Protein AF-A0A1H0GC53-F1 (afdb_monomer)

Organism: NCBI:txid206665

Radius of gyration: 19.01 Å; Cα contacts (8 Å, |Δi|>4): 242; chains: 1; bounding box: 49×32×61 Å

Foldseek 3Di:
DKDWAPDDFFLPWDKDKDDWDWDWDWDADPVRDIDIDTDTDQWMKIKTWFDPVGRWDWPVNVVVLVVQLVPQDWTWIDNPPDTFIKGQPPVDPPQDDWDWDDDDPPDPDGTIITGIRIMTTD

Sequence (122 aa):
MIKLGKLILPPDLIMKEDICPIIANKEIAVDGTEVIFLQQNYNKKIDLIATKESGWIDSFQKKQLEQLAKKVEQYELIFYQKKMMVRFRYEDPPCLDLEPITPIVDAPQLEKYFGIIKLKEV

Mean predicted aligned error: 7.67 Å

Structure (mmCIF, N/CA/C/O backbone):
data_AF-A0A1H0GC53-F1
#
_entry.id   AF-A0A1H0GC53-F1
#
loop_
_atom_site.group_PDB
_atom_site.id
_atom_site.type_symbol
_atom_site.label_atom_id
_atom_site.label_alt_id
_atom_site.label_comp_id
_atom_site.label_asym_id
_atom_site.label_entity_id
_atom_site.label_seq_id
_atom_site.pdbx_PDB_ins_code
_atom_site.Cartn_x
_atom_site.Cartn_y
_atom_site.Cartn_z
_atom_site.occupancy
_atom_site.B_iso_or_equiv
_atom_site.auth_seq_id
_atom_site.auth_comp_id
_atom_site.auth_asym_id
_atom_site.auth_atom_id
_atom_site.pdbx_PDB_model_num
ATOM 1 N N . MET A 1 1 ? 11.426 7.126 6.773 1.00 88.75 1 MET A N 1
ATOM 2 C CA . MET A 1 1 ? 11.502 5.750 6.228 1.00 88.75 1 MET A CA 1
ATOM 3 C C . MET A 1 1 ? 10.095 5.199 6.143 1.00 88.75 1 MET A C 1
ATOM 5 O O . MET A 1 1 ? 9.316 5.465 7.053 1.00 88.75 1 MET A O 1
ATOM 9 N N . ILE A 1 2 ? 9.789 4.463 5.075 1.00 94.44 2 ILE A N 1
ATOM 10 C CA . ILE A 1 2 ? 8.482 3.838 4.869 1.00 94.44 2 ILE A CA 1
ATOM 11 C C . ILE A 1 2 ? 8.667 2.316 4.872 1.00 94.44 2 ILE A C 1
ATOM 13 O O . ILE A 1 2 ? 9.572 1.803 4.213 1.00 94.44 2 ILE A O 1
ATOM 17 N N . LYS A 1 3 ? 7.860 1.591 5.651 1.00 96.06 3 LYS A N 1
ATOM 18 C CA . LYS A 1 3 ? 7.878 0.122 5.726 1.00 96.06 3 LYS A CA 1
ATOM 19 C C . LYS A 1 3 ? 6.469 -0.446 5.697 1.00 96.06 3 LYS A C 1
ATOM 21 O O . LYS A 1 3 ? 5.603 0.084 6.379 1.00 96.06 3 LYS A O 1
ATOM 26 N N . L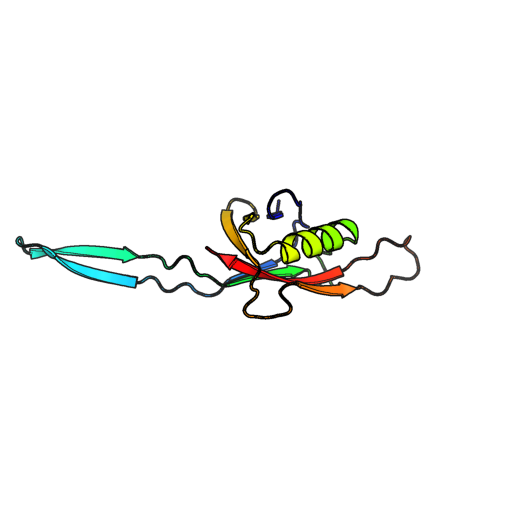EU A 1 4 ? 6.278 -1.549 4.982 1.00 95.38 4 LEU A N 1
ATOM 27 C CA . LEU A 1 4 ? 5.051 -2.342 5.000 1.00 95.38 4 LEU A CA 1
ATOM 28 C C . LEU A 1 4 ? 5.398 -3.772 5.427 1.00 95.38 4 LEU A C 1
ATOM 30 O O . LEU A 1 4 ? 6.023 -4.533 4.683 1.00 95.38 4 LEU A O 1
ATOM 34 N N . GLY A 1 5 ? 5.068 -4.121 6.669 1.00 93.00 5 GLY A N 1
ATOM 35 C CA . GLY A 1 5 ? 5.576 -5.322 7.320 1.00 93.00 5 GLY A CA 1
ATOM 36 C C . GLY A 1 5 ? 7.107 -5.306 7.379 1.00 93.00 5 GLY A C 1
ATOM 37 O O . GLY A 1 5 ? 7.719 -4.422 7.975 1.00 93.00 5 GLY A O 1
ATOM 38 N N . LYS A 1 6 ? 7.746 -6.291 6.737 1.00 93.12 6 LYS A N 1
ATOM 39 C CA . LYS A 1 6 ? 9.217 -6.376 6.647 1.00 93.12 6 LYS A CA 1
ATOM 40 C C . LYS A 1 6 ? 9.797 -5.673 5.415 1.00 93.12 6 LYS A C 1
ATOM 42 O O . LYS A 1 6 ? 11.014 -5.526 5.333 1.00 93.12 6 LYS A O 1
ATOM 47 N N . LEU A 1 7 ? 8.957 -5.251 4.469 1.00 95.12 7 LEU A N 1
ATOM 48 C CA . LEU A 1 7 ? 9.399 -4.614 3.234 1.00 95.12 7 LEU A CA 1
ATOM 49 C C . LEU A 1 7 ? 9.722 -3.139 3.478 1.00 95.12 7 LEU A C 1
ATOM 51 O O . LEU A 1 7 ? 8.896 -2.401 4.012 1.00 95.12 7 LEU A O 1
ATOM 55 N N . ILE A 1 8 ? 10.910 -2.707 3.055 1.00 95.38 8 ILE A N 1
ATOM 56 C CA . ILE A 1 8 ? 11.285 -1.291 3.021 1.00 95.38 8 ILE A CA 1
ATOM 57 C C . ILE A 1 8 ? 10.846 -0.720 1.676 1.00 95.38 8 ILE A C 1
ATOM 59 O O . ILE A 1 8 ? 11.252 -1.220 0.627 1.00 95.38 8 ILE A O 1
ATOM 63 N N . LEU A 1 9 ? 10.021 0.320 1.734 1.00 94.25 9 LEU A N 1
ATOM 64 C CA . LEU A 1 9 ? 9.520 1.040 0.572 1.00 94.25 9 LEU A CA 1
ATOM 65 C C . LEU A 1 9 ? 10.337 2.319 0.326 1.00 94.25 9 LEU A C 1
ATOM 67 O O . LEU A 1 9 ? 11.001 2.811 1.250 1.00 94.25 9 LEU A O 1
ATOM 71 N N . PRO A 1 10 ? 10.284 2.876 -0.898 1.00 93.19 10 PRO A N 1
ATOM 72 C CA . PRO A 1 10 ? 10.915 4.154 -1.211 1.00 93.19 10 PRO A CA 1
ATOM 73 C C . PRO A 1 10 ? 10.452 5.253 -0.242 1.00 93.19 10 PRO A C 1
ATOM 75 O O . PRO A 1 10 ? 9.271 5.295 0.102 1.00 93.19 10 PRO A O 1
ATOM 78 N N . PRO A 1 11 ? 11.346 6.141 0.228 1.00 92.38 11 PRO A N 1
ATOM 79 C CA . PRO A 1 11 ? 10.983 7.194 1.178 1.00 92.38 11 PRO A CA 1
ATOM 80 C C . PRO A 1 11 ? 10.087 8.276 0.560 1.00 92.38 11 PRO A C 1
ATOM 82 O O . PRO A 1 11 ? 9.329 8.910 1.288 1.00 92.38 11 PRO A O 1
ATOM 85 N N . ASP A 1 12 ? 10.135 8.448 -0.760 1.00 92.62 12 ASP A N 1
ATOM 86 C CA . ASP A 1 12 ? 9.428 9.510 -1.486 1.00 92.62 12 ASP A CA 1
ATOM 87 C C . ASP A 1 12 ? 8.004 9.114 -1.914 1.00 92.62 12 ASP A C 1
ATOM 89 O O . ASP A 1 12 ? 7.388 9.804 -2.724 1.00 92.62 12 ASP A O 1
ATOM 93 N N . LEU A 1 13 ? 7.466 8.002 -1.394 1.00 93.19 13 LEU A N 1
ATOM 94 C CA . LEU A 1 13 ? 6.062 7.660 -1.622 1.00 93.19 13 LEU A CA 1
ATOM 95 C C . LEU A 1 13 ? 5.155 8.701 -0.968 1.00 93.19 13 LEU A C 1
ATOM 97 O O . LEU A 1 13 ? 5.337 9.080 0.191 1.00 93.19 13 LEU A O 1
ATOM 101 N N . ILE A 1 14 ? 4.123 9.102 -1.698 1.00 94.25 14 ILE A N 1
ATOM 102 C CA . ILE A 1 14 ? 3.108 10.029 -1.208 1.00 94.25 14 ILE A CA 1
ATOM 103 C C . ILE A 1 14 ? 1.976 9.211 -0.597 1.00 94.25 14 ILE A C 1
ATOM 105 O O . ILE A 1 14 ? 1.443 8.312 -1.240 1.00 94.25 14 ILE A O 1
ATOM 109 N N . MET A 1 15 ? 1.585 9.530 0.634 1.00 93.62 15 MET A N 1
ATOM 110 C CA . MET A 1 15 ? 0.422 8.919 1.270 1.00 93.62 15 MET A CA 1
ATOM 111 C C . MET A 1 15 ? -0.790 9.829 1.105 1.00 93.62 15 MET A C 1
ATOM 113 O O . MET A 1 15 ? -0.810 10.946 1.623 1.00 9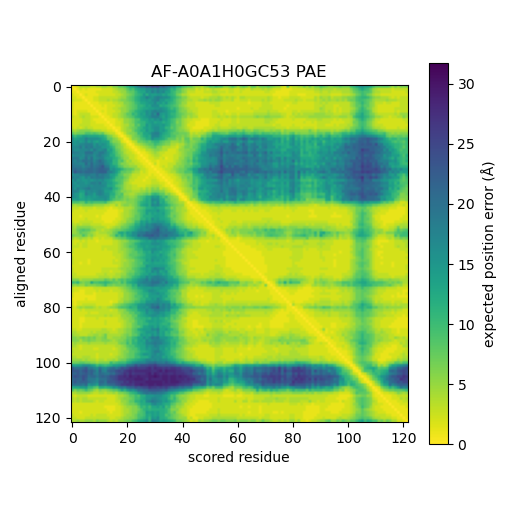3.62 15 MET A O 1
ATOM 117 N N . LYS A 1 16 ? -1.806 9.336 0.400 1.00 92.69 16 LYS A N 1
ATOM 118 C CA . LYS A 1 16 ? -3.126 9.957 0.325 1.00 92.69 16 LYS A CA 1
ATOM 119 C C . LYS A 1 16 ? -4.082 9.147 1.185 1.00 92.69 16 LYS A C 1
ATOM 121 O O . LYS A 1 16 ? -4.176 7.936 1.036 1.00 92.69 16 LYS A O 1
ATOM 126 N N . GLU A 1 17 ? -4.791 9.808 2.084 1.00 88.81 17 GLU A N 1
ATOM 127 C CA . GLU A 1 17 ? -5.716 9.140 2.991 1.00 88.81 17 GLU A CA 1
ATOM 128 C C . GLU A 1 17 ? -7.076 9.842 2.943 1.00 88.81 17 GLU A C 1
ATOM 130 O O . GLU A 1 17 ? -7.131 11.071 2.856 1.00 88.81 17 GLU A O 1
ATOM 135 N N . ASP A 1 18 ? -8.165 9.081 3.025 1.00 83.38 18 ASP A N 1
ATOM 136 C CA . ASP A 1 18 ? -9.512 9.660 3.091 1.00 83.38 18 ASP A CA 1
ATOM 137 C C . ASP A 1 18 ? -9.752 10.381 4.424 1.00 83.38 18 ASP A C 1
ATOM 139 O O . ASP A 1 18 ? -9.184 10.030 5.457 1.00 83.38 18 ASP A O 1
ATOM 143 N N . ILE A 1 19 ? -10.631 11.385 4.435 1.00 72.38 19 ILE A N 1
ATOM 144 C CA . ILE A 1 19 ? -11.038 12.035 5.686 1.00 72.38 19 ILE A CA 1
ATOM 145 C C . ILE A 1 19 ? -11.801 11.012 6.523 1.00 72.38 19 ILE A C 1
ATOM 147 O O . ILE A 1 19 ? -12.819 10.476 6.086 1.00 72.38 19 ILE A O 1
ATOM 151 N N . CYS A 1 20 ? -11.317 10.761 7.738 1.00 66.25 20 CYS A N 1
ATOM 152 C CA . CYS A 1 20 ? -12.013 9.883 8.657 1.00 66.25 20 CYS A CA 1
ATOM 153 C C . CYS A 1 20 ? -12.987 10.700 9.517 1.00 66.25 20 CYS A C 1
ATOM 155 O O . CYS A 1 20 ? -12.535 11.605 10.226 1.00 66.25 20 CYS A O 1
ATOM 157 N N . PRO A 1 21 ? -14.304 10.437 9.463 1.00 64.12 21 PRO A N 1
ATOM 158 C CA . PRO A 1 21 ? -15.252 11.151 10.301 1.00 64.12 21 PRO A CA 1
ATOM 159 C C . PRO A 1 21 ? -15.022 10.788 11.772 1.00 64.12 21 PRO A C 1
ATOM 161 O O . PRO A 1 21 ? -14.927 9.613 12.130 1.00 64.12 21 PRO A O 1
ATOM 164 N N . ILE A 1 22 ? -14.946 11.809 12.625 1.00 73.81 22 ILE A N 1
ATOM 165 C CA . ILE A 1 22 ? -14.990 11.641 14.079 1.00 73.81 22 ILE A CA 1
ATOM 166 C C . ILE A 1 22 ? -16.462 11.598 14.467 1.00 73.81 22 ILE A C 1
ATOM 168 O O . ILE A 1 22 ? -17.200 12.546 14.194 1.00 73.81 22 ILE A O 1
ATOM 172 N N . ILE A 1 23 ? -16.888 10.507 15.097 1.00 75.00 23 ILE A N 1
ATOM 173 C CA . ILE A 1 23 ? -18.227 10.425 15.676 1.00 75.00 23 ILE A CA 1
ATOM 174 C C . ILE A 1 23 ? -18.119 10.954 17.103 1.00 75.00 23 ILE A C 1
ATOM 176 O O . ILE A 1 23 ? -17.345 10.431 17.904 1.00 75.00 23 ILE A O 1
ATOM 180 N N . ALA A 1 24 ? -18.863 12.017 17.398 1.00 81.12 24 ALA A N 1
ATOM 181 C CA . ALA A 1 24 ? -18.950 12.595 18.729 1.00 81.12 24 ALA A CA 1
ATOM 182 C C . ALA A 1 24 ? -20.360 12.369 19.278 1.00 81.12 24 ALA A C 1
ATOM 184 O O . ALA A 1 24 ? -21.322 12.925 18.748 1.00 81.12 24 ALA A O 1
ATOM 185 N N . ASN A 1 25 ? -20.470 11.572 20.338 1.00 84.31 25 ASN A N 1
ATOM 186 C CA . ASN A 1 25 ? -21.713 11.396 21.079 1.00 84.31 25 ASN A CA 1
ATOM 187 C C . ASN A 1 25 ? -21.655 12.251 22.340 1.00 84.31 25 ASN A C 1
ATOM 189 O O . ASN A 1 25 ? -20.674 12.213 23.081 1.00 84.31 25 ASN A O 1
ATOM 193 N N . LYS A 1 26 ? -22.703 13.040 22.557 1.00 88.88 26 LYS A N 1
ATOM 194 C CA . LYS A 1 26 ? -22.847 13.911 23.720 1.00 88.88 26 LYS A CA 1
ATOM 195 C C . LYS A 1 26 ? -23.920 13.329 24.618 1.00 88.88 26 LYS A C 1
ATOM 197 O O . LYS A 1 26 ? -25.052 13.149 24.175 1.00 88.88 26 LYS A O 1
ATOM 202 N N . GLU A 1 27 ? -23.563 13.060 25.860 1.00 90.06 27 GLU A N 1
ATOM 203 C CA . GLU A 1 27 ? -24.498 12.634 26.894 1.00 90.06 27 GLU A CA 1
ATOM 204 C C . GLU A 1 27 ? -24.458 13.618 28.059 1.00 90.06 27 GLU A C 1
ATOM 206 O O . GLU A 1 27 ? -23.452 14.287 28.294 1.00 90.06 27 GLU A O 1
ATOM 211 N N . ILE A 1 28 ? -25.573 13.730 28.775 1.00 89.81 28 ILE A N 1
ATOM 212 C CA . ILE A 1 28 ? -25.687 14.588 29.953 1.00 89.81 28 ILE A CA 1
ATOM 213 C C . ILE A 1 28 ? -25.720 13.672 31.172 1.00 89.81 28 ILE A C 1
ATOM 215 O O . ILE A 1 28 ? -26.593 12.810 31.285 1.00 89.81 28 ILE A O 1
ATOM 219 N N . ALA A 1 29 ? -24.754 13.847 32.069 1.00 89.44 29 ALA A N 1
ATOM 220 C CA . ALA A 1 29 ? -24.708 13.140 33.337 1.00 89.44 29 ALA A CA 1
ATOM 221 C C . ALA A 1 29 ? -25.848 13.596 34.266 1.00 89.44 29 ALA A C 1
ATOM 223 O O . ALA A 1 29 ? -26.464 14.643 34.075 1.00 89.44 29 ALA A O 1
ATOM 224 N N . VAL A 1 30 ? -26.127 12.814 35.312 1.00 90.62 30 VAL A N 1
ATOM 225 C CA . VAL A 1 30 ? -27.219 13.090 36.271 1.00 90.62 30 VAL A CA 1
ATOM 226 C C . VAL A 1 30 ? -27.041 14.439 36.991 1.00 90.62 30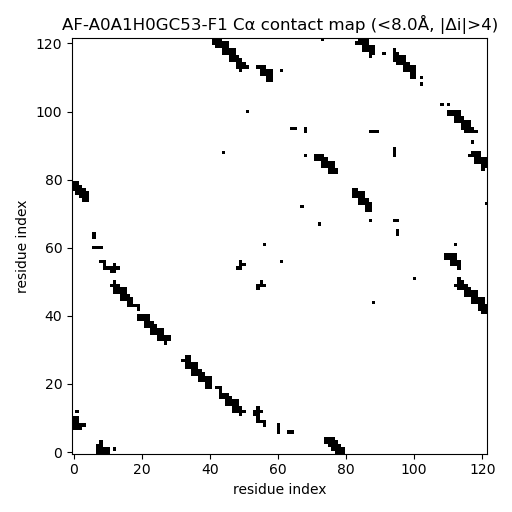 VAL A C 1
ATOM 228 O O . VAL A 1 30 ? -28.021 15.041 37.421 1.00 90.62 30 VAL A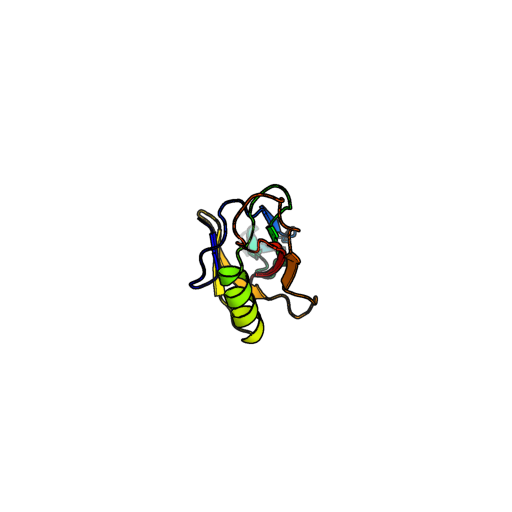 O 1
ATOM 231 N N . ASP A 1 31 ? -25.807 14.936 37.089 1.00 92.31 31 ASP A N 1
ATOM 232 C CA . ASP A 1 31 ? -25.455 16.233 37.679 1.00 92.31 31 ASP A CA 1
ATOM 233 C C . ASP A 1 31 ? -25.498 17.411 36.680 1.00 92.31 31 ASP A C 1
ATOM 235 O O . ASP A 1 31 ? -25.210 18.546 37.055 1.00 92.31 31 ASP A O 1
ATOM 239 N N . GLY A 1 32 ? -25.871 17.160 35.420 1.00 89.06 32 GLY A N 1
ATOM 240 C CA . GLY A 1 32 ? -25.915 18.157 34.350 1.00 89.06 32 GLY A CA 1
ATOM 241 C C . GLY A 1 32 ? -24.594 18.353 33.600 1.00 89.06 32 GLY A C 1
ATOM 242 O O . GLY A 1 32 ? -24.550 19.164 32.674 1.00 89.06 32 GLY A O 1
ATOM 243 N N . THR A 1 33 ? -23.531 17.622 33.948 1.00 93.44 33 THR A N 1
ATOM 244 C CA . THR A 1 33 ? -22.248 17.688 33.236 1.00 93.44 33 THR A CA 1
ATOM 245 C C . THR A 1 33 ? -22.368 17.072 31.843 1.00 93.44 33 THR A C 1
ATOM 247 O O . THR A 1 33 ? -22.870 15.959 31.682 1.00 93.44 33 THR A O 1
ATOM 250 N N . GLU A 1 34 ? -21.874 17.774 30.821 1.00 92.19 34 GLU A N 1
ATOM 251 C CA . GLU A 1 34 ? -21.795 17.243 29.459 1.00 92.19 34 GLU A CA 1
ATOM 252 C C . GLU A 1 34 ? -20.581 16.312 29.321 1.00 92.19 34 GLU A C 1
ATOM 254 O O . GLU A 1 34 ? -19.438 16.714 29.548 1.00 92.19 34 GLU A O 1
ATOM 259 N N . VAL A 1 35 ? -20.827 15.067 28.918 1.00 89.06 35 VAL A N 1
ATOM 260 C CA . VAL A 1 35 ? -19.798 14.070 28.616 1.00 89.06 35 VAL A CA 1
ATOM 261 C C . VAL A 1 35 ? -19.752 13.864 27.107 1.00 89.06 35 VAL A C 1
ATOM 263 O O . VAL A 1 35 ? -20.756 13.527 26.479 1.00 89.06 35 VAL A O 1
ATOM 266 N N . ILE A 1 36 ? -18.575 14.072 26.515 1.00 86.69 36 ILE A N 1
ATOM 267 C CA . ILE A 1 36 ? -18.355 13.907 25.076 1.00 86.69 36 ILE A CA 1
ATOM 268 C C . ILE A 1 36 ? -17.548 12.633 24.843 1.00 86.69 36 ILE A C 1
ATOM 270 O O . ILE A 1 36 ? -16.364 12.562 25.175 1.00 86.69 36 ILE A O 1
ATOM 274 N N . PHE A 1 37 ? -18.175 11.642 24.222 1.00 84.25 37 PHE A N 1
ATOM 275 C CA . PHE A 1 37 ? -17.517 10.432 23.752 1.00 84.25 37 PHE A CA 1
ATOM 276 C C . PHE A 1 37 ? -17.071 10.628 22.306 1.00 84.25 37 PHE A C 1
ATOM 278 O O . PHE A 1 37 ? -17.893 10.840 21.415 1.00 84.25 37 PHE A O 1
ATOM 285 N N . LEU A 1 38 ? -15.762 10.551 22.071 1.00 80.50 38 LEU A N 1
ATOM 286 C CA . LEU A 1 38 ? -15.180 10.609 20.734 1.00 80.50 38 LEU A CA 1
ATOM 287 C C . LEU A 1 38 ? -14.818 9.196 20.282 1.00 80.50 38 LEU A C 1
ATOM 289 O O . LEU A 1 38 ? -13.982 8.541 20.901 1.00 80.50 38 LEU A O 1
ATOM 293 N N . GLN A 1 39 ? -15.414 8.744 19.183 1.00 74.25 39 GLN A N 1
ATOM 294 C CA . GLN A 1 39 ? -15.058 7.490 18.534 1.00 74.25 39 GLN A CA 1
ATOM 295 C C . GLN A 1 39 ? -14.397 7.783 17.183 1.00 74.25 39 GLN A C 1
ATOM 297 O O . GLN A 1 39 ? -15.009 8.352 16.274 1.00 74.25 39 GLN A O 1
ATOM 302 N N . GLN A 1 40 ? -13.128 7.392 17.055 1.00 68.44 40 GLN A N 1
ATOM 303 C CA . GLN A 1 40 ? -12.423 7.372 15.775 1.00 68.44 40 GLN A CA 1
ATOM 304 C C . GLN A 1 40 ? -12.764 6.079 15.032 1.00 68.44 40 GLN A C 1
ATOM 306 O O . GLN A 1 40 ? -12.734 4.993 15.608 1.00 68.44 40 GLN A O 1
ATOM 311 N N . ASN A 1 41 ? -13.115 6.195 13.753 1.00 68.38 41 ASN A N 1
ATOM 312 C CA . ASN A 1 41 ? -13.425 5.042 12.917 1.00 68.38 41 ASN A CA 1
ATOM 313 C C . ASN A 1 41 ? -12.129 4.533 12.256 1.00 68.38 41 ASN A C 1
ATOM 315 O O . ASN A 1 41 ? -11.584 5.189 11.376 1.00 68.38 41 ASN A O 1
ATOM 319 N N . TYR A 1 42 ? -11.595 3.385 12.669 1.00 66.75 42 TYR A N 1
ATOM 320 C CA . TYR A 1 42 ? -10.328 2.847 12.139 1.00 66.75 42 TYR A CA 1
ATOM 321 C C . TYR A 1 42 ? -10.533 2.074 10.826 1.00 66.75 42 TYR A C 1
ATOM 323 O O . TYR A 1 42 ? -10.269 0.885 10.736 1.00 66.75 42 TYR A O 1
ATOM 331 N N . ASN A 1 43 ? -11.080 2.732 9.801 1.00 79.19 43 ASN A N 1
ATOM 332 C CA . ASN A 1 43 ? -11.428 2.087 8.524 1.00 79.19 43 ASN A CA 1
ATOM 333 C C . ASN A 1 43 ? -11.016 2.936 7.313 1.00 79.19 43 ASN A C 1
ATOM 335 O O . ASN A 1 43 ? -11.668 2.932 6.260 1.00 79.19 43 ASN A O 1
ATOM 339 N N . LYS A 1 44 ? -9.957 3.725 7.498 1.00 88.50 44 LYS A N 1
ATOM 340 C CA . LYS A 1 44 ? -9.494 4.738 6.557 1.00 88.50 44 LYS A CA 1
ATOM 341 C C . LYS A 1 44 ? -8.882 4.088 5.320 1.00 88.50 44 LYS A C 1
ATOM 343 O O . LYS A 1 44 ? -8.039 3.199 5.428 1.00 88.50 44 LYS A O 1
ATOM 348 N N . LYS A 1 45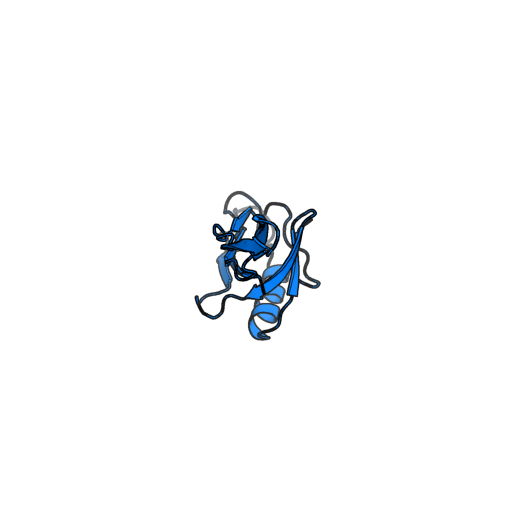 ? -9.284 4.541 4.131 1.00 92.88 45 LYS A N 1
ATOM 349 C CA . LYS A 1 45 ? -8.606 4.175 2.881 1.00 92.88 45 LYS A CA 1
ATOM 350 C C . LYS A 1 45 ? -7.294 4.944 2.783 1.00 92.88 45 LYS A C 1
ATOM 352 O O . LYS A 1 45 ? -7.273 6.154 3.013 1.00 92.88 45 LYS A O 1
ATOM 357 N N . ILE A 1 46 ? -6.224 4.233 2.450 1.00 94.19 46 ILE A N 1
ATOM 358 C CA . ILE A 1 46 ? -4.871 4.773 2.337 1.00 94.19 46 ILE A CA 1
ATOM 359 C C . ILE A 1 46 ? -4.318 4.349 0.982 1.00 94.19 46 ILE A C 1
ATOM 361 O O . ILE A 1 46 ? -4.248 3.161 0.692 1.00 94.19 46 ILE A O 1
ATOM 365 N N . ASP A 1 47 ? -3.889 5.303 0.173 1.00 95.94 47 ASP A N 1
ATOM 366 C CA . ASP A 1 47 ? -3.216 5.055 -1.094 1.00 95.94 47 ASP A CA 1
ATOM 367 C C . ASP A 1 47 ? -1.763 5.534 -0.966 1.00 95.94 47 ASP A C 1
ATOM 369 O O . ASP A 1 47 ? -1.510 6.716 -0.720 1.00 95.94 47 ASP A O 1
ATOM 373 N N . LEU A 1 48 ? -0.800 4.619 -1.112 1.00 95.44 48 LEU A N 1
ATOM 374 C CA . LEU A 1 48 ? 0.616 4.976 -1.240 1.00 95.44 48 LEU A CA 1
ATOM 375 C C . LEU A 1 48 ? 0.958 5.093 -2.721 1.00 95.44 48 LEU A C 1
ATOM 377 O O . LEU A 1 48 ? 0.785 4.138 -3.476 1.00 95.44 48 LEU A O 1
ATOM 381 N N . ILE A 1 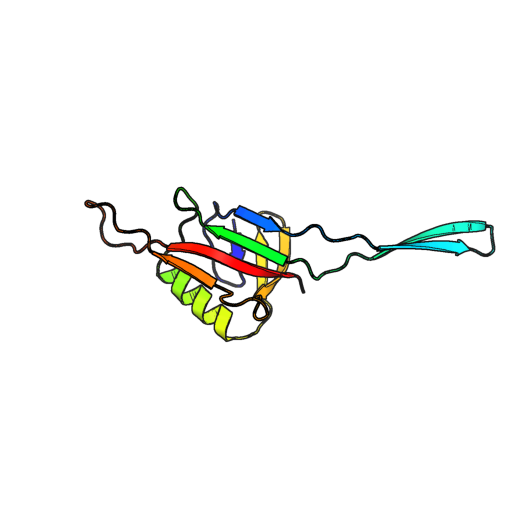49 ? 1.439 6.261 -3.128 1.00 96.38 49 ILE A N 1
ATOM 382 C CA . ILE A 1 49 ? 1.604 6.637 -4.527 1.00 96.38 49 ILE A CA 1
ATOM 383 C C . ILE A 1 49 ? 3.094 6.793 -4.828 1.00 96.38 49 ILE A C 1
ATOM 385 O O . ILE A 1 49 ? 3.768 7.656 -4.262 1.00 96.38 49 ILE A O 1
ATOM 389 N N . ALA A 1 50 ? 3.585 5.959 -5.739 1.00 94.38 50 ALA A N 1
ATOM 390 C CA . ALA A 1 50 ? 4.855 6.122 -6.430 1.00 94.38 50 ALA A CA 1
ATOM 391 C C . ALA A 1 50 ? 4.601 6.947 -7.694 1.00 94.38 50 ALA A C 1
ATOM 393 O O . ALA A 1 50 ? 3.791 6.556 -8.536 1.00 94.38 50 ALA A O 1
ATOM 394 N N . THR A 1 51 ? 5.262 8.091 -7.843 1.00 91.38 51 THR A N 1
ATOM 395 C CA . THR A 1 51 ? 5.057 8.955 -9.013 1.00 91.38 51 THR A CA 1
ATOM 396 C C . THR A 1 51 ? 6.062 8.626 -10.116 1.00 91.38 51 THR A C 1
ATOM 398 O O . THR A 1 51 ? 7.056 7.933 -9.900 1.00 91.38 51 THR A O 1
ATOM 401 N N . LYS A 1 52 ? 5.821 9.131 -11.331 1.00 86.75 52 LYS A N 1
ATOM 402 C CA . LYS A 1 52 ? 6.801 9.015 -12.422 1.00 86.75 52 LYS A CA 1
ATOM 403 C C . LYS A 1 52 ? 8.091 9.784 -12.125 1.00 86.75 52 LYS A C 1
ATOM 405 O O . LYS A 1 52 ? 9.145 9.397 -12.618 1.00 86.75 52 LYS A O 1
ATOM 410 N N . GLU A 1 53 ? 8.016 10.833 -11.312 1.00 84.19 53 GLU A N 1
ATOM 411 C CA . GLU A 1 53 ? 9.133 11.733 -11.008 1.00 84.19 53 GLU A CA 1
ATOM 412 C C . GLU A 1 53 ? 9.955 11.267 -9.796 1.00 84.19 53 GLU A C 1
ATOM 414 O O . GLU A 1 53 ? 11.163 11.486 -9.751 1.00 84.19 53 GLU A O 1
ATOM 419 N N . SER A 1 54 ? 9.321 10.602 -8.824 1.00 83.19 54 SER A N 1
ATOM 420 C CA . SER A 1 54 ? 9.948 10.182 -7.566 1.00 83.19 54 SER A CA 1
ATOM 421 C C . SER A 1 54 ? 9.238 8.991 -6.907 1.00 83.19 54 SER A C 1
ATOM 423 O O . SER A 1 54 ? 8.083 8.677 -7.203 1.00 83.19 54 SER A O 1
ATOM 425 N N . GLY A 1 55 ? 9.928 8.326 -5.973 1.00 82.56 55 GLY A N 1
ATOM 426 C CA . GLY A 1 55 ? 9.342 7.239 -5.178 1.00 82.56 55 GLY A CA 1
ATOM 427 C C . GLY A 1 55 ? 9.202 5.917 -5.931 1.00 82.56 55 GLY A C 1
ATOM 428 O O . GLY A 1 55 ? 8.304 5.136 -5.631 1.00 82.56 55 GLY A O 1
ATOM 429 N N . TRP A 1 56 ? 10.068 5.665 -6.914 1.00 90.88 56 TRP A N 1
ATOM 430 C CA . TRP A 1 56 ? 10.021 4.463 -7.747 1.00 90.88 56 TRP A CA 1
ATOM 431 C C . TRP A 1 56 ? 10.194 3.175 -6.950 1.00 90.88 56 TRP A C 1
ATOM 433 O O . TRP A 1 56 ? 11.105 3.056 -6.133 1.00 90.88 56 TRP A O 1
ATOM 443 N N . ILE A 1 57 ? 9.358 2.194 -7.268 1.00 92.19 57 ILE A N 1
ATOM 444 C CA . ILE A 1 57 ? 9.404 0.842 -6.721 1.00 92.19 57 ILE A CA 1
ATOM 445 C C . ILE A 1 57 ? 10.304 0.002 -7.625 1.00 92.19 57 ILE A C 1
ATOM 447 O O . ILE A 1 57 ? 10.107 -0.026 -8.838 1.00 92.19 57 ILE A O 1
ATOM 451 N N . ASP A 1 58 ? 11.300 -0.674 -7.063 1.00 91.81 58 ASP A N 1
ATOM 452 C CA . ASP A 1 58 ? 12.156 -1.579 -7.834 1.00 91.81 58 ASP A CA 1
ATOM 453 C C . ASP A 1 58 ? 11.502 -2.960 -8.053 1.00 91.81 58 ASP A C 1
ATOM 455 O O . ASP A 1 58 ? 10.475 -3.308 -7.460 1.00 91.81 58 ASP A O 1
ATOM 459 N N . SER A 1 59 ? 12.095 -3.776 -8.924 1.00 90.88 59 SER A N 1
ATOM 460 C CA . SER A 1 59 ? 11.583 -5.115 -9.242 1.00 90.88 59 SER A CA 1
ATOM 461 C C . SER A 1 59 ? 11.531 -6.064 -8.036 1.00 90.88 59 SER A C 1
ATOM 463 O O . SER A 1 59 ? 10.623 -6.898 -7.944 1.00 90.88 59 SER A O 1
ATOM 465 N N . PHE A 1 60 ? 12.457 -5.935 -7.081 1.00 92.12 60 PHE A N 1
ATOM 466 C CA . PHE A 1 60 ? 12.465 -6.736 -5.858 1.00 92.12 60 PHE A CA 1
ATOM 467 C C . PHE A 1 60 ? 11.299 -6.346 -4.943 1.00 92.12 60 PHE A C 1
ATOM 469 O O . PHE A 1 60 ? 10.549 -7.213 -4.488 1.00 92.12 60 PHE A O 1
ATOM 476 N N . GLN A 1 61 ? 11.100 -5.049 -4.726 1.00 93.94 61 GLN A N 1
ATOM 477 C CA . GLN A 1 61 ? 10.004 -4.485 -3.950 1.00 93.94 61 GLN A CA 1
ATOM 478 C C . GLN A 1 61 ? 8.652 -4.824 -4.571 1.00 93.94 61 GLN A C 1
ATOM 480 O O . GLN A 1 61 ? 7.761 -5.272 -3.852 1.00 93.94 61 GLN A O 1
ATOM 485 N N . LYS A 1 62 ? 8.509 -4.701 -5.897 1.00 94.31 62 LYS A N 1
ATOM 486 C CA . LYS A 1 62 ? 7.294 -5.103 -6.618 1.00 94.31 62 LYS A CA 1
ATOM 487 C C . LYS A 1 62 ? 6.954 -6.567 -6.349 1.00 94.31 62 LYS A C 1
ATOM 489 O O . LYS A 1 62 ? 5.839 -6.873 -5.936 1.00 94.31 62 LYS A O 1
ATOM 494 N N . LYS A 1 63 ? 7.922 -7.474 -6.509 1.00 94.25 63 LYS A N 1
ATOM 495 C CA . LYS A 1 63 ? 7.709 -8.909 -6.273 1.00 94.25 63 LYS A CA 1
ATOM 496 C C . LYS A 1 63 ? 7.312 -9.204 -4.823 1.00 94.25 63 LYS A C 1
ATOM 498 O O . LYS A 1 63 ? 6.463 -10.058 -4.580 1.00 94.25 63 LYS A O 1
ATOM 503 N N . GLN A 1 64 ? 7.910 -8.510 -3.854 1.00 95.12 64 GLN A N 1
ATOM 504 C CA . GLN A 1 64 ? 7.537 -8.639 -2.442 1.00 95.12 64 GLN A CA 1
ATOM 505 C C . GLN A 1 64 ? 6.120 -8.108 -2.184 1.00 95.12 64 GLN A C 1
ATOM 507 O O . GLN A 1 64 ? 5.340 -8.775 -1.509 1.00 95.12 64 GLN A O 1
ATOM 512 N N . LEU A 1 65 ? 5.750 -6.961 -2.764 1.00 95.38 65 LEU A N 1
ATOM 513 C CA . LEU A 1 65 ? 4.393 -6.415 -2.679 1.00 95.38 65 LEU A CA 1
ATOM 514 C C . LEU A 1 65 ? 3.361 -7.392 -3.243 1.00 95.38 65 LEU A C 1
ATOM 516 O O . LEU A 1 65 ? 2.374 -7.681 -2.573 1.00 95.38 65 LEU A O 1
ATOM 520 N N . GLU A 1 66 ? 3.615 -7.967 -4.419 1.00 94.62 66 GLU A N 1
ATOM 521 C CA . GLU A 1 66 ? 2.745 -8.979 -5.027 1.00 94.62 66 GLU A CA 1
ATOM 522 C C . GLU A 1 66 ? 2.578 -10.222 -4.141 1.00 94.62 66 GLU A C 1
ATOM 524 O O . GLU A 1 66 ? 1.512 -10.836 -4.123 1.00 94.62 66 GLU A O 1
ATOM 529 N N . GLN A 1 67 ? 3.617 -10.617 -3.397 1.00 94.25 67 GLN A N 1
ATOM 530 C CA . GLN A 1 67 ? 3.527 -11.722 -2.441 1.00 94.25 67 GLN A CA 1
ATOM 531 C C . GLN A 1 67 ? 2.699 -11.354 -1.208 1.00 94.25 67 GLN A C 1
ATOM 533 O O . GLN A 1 67 ? 1.907 -12.178 -0.752 1.00 94.25 67 GLN A O 1
ATOM 538 N N . LEU A 1 68 ? 2.858 -10.139 -0.678 1.00 93.75 68 LEU A N 1
ATOM 539 C CA . LEU A 1 68 ? 2.075 -9.652 0.461 1.00 93.75 68 LEU A CA 1
ATOM 540 C C . LEU A 1 68 ? 0.591 -9.513 0.089 1.00 93.75 68 LEU A C 1
ATOM 542 O O . LEU A 1 68 ? -0.279 -9.997 0.809 1.00 93.75 68 LEU A O 1
ATOM 546 N N . ALA A 1 69 ? 0.297 -8.958 -1.087 1.00 92.50 69 ALA A N 1
ATOM 547 C CA . ALA A 1 69 ? -1.065 -8.809 -1.592 1.00 92.50 69 ALA A CA 1
ATOM 548 C C . ALA A 1 69 ? -1.773 -10.147 -1.874 1.00 92.50 69 ALA A C 1
ATOM 550 O O . ALA A 1 69 ? -2.981 -10.172 -2.059 1.00 92.50 69 ALA A O 1
ATOM 551 N N . LYS A 1 70 ? -1.076 -11.288 -1.905 1.00 91.50 70 LYS A N 1
ATOM 552 C CA . LYS A 1 70 ? -1.724 -12.602 -2.079 1.00 91.50 70 LYS A CA 1
ATOM 553 C C . LYS A 1 70 ? -2.216 -13.225 -0.776 1.00 91.50 70 LYS A C 1
ATOM 555 O O . LYS A 1 70 ? -3.048 -14.123 -0.826 1.00 91.50 70 LYS A O 1
ATOM 560 N N . LYS A 1 71 ? -1.693 -12.802 0.378 1.00 88.56 71 LYS A N 1
ATOM 561 C CA . LYS A 1 71 ? -1.895 -13.519 1.647 1.00 88.56 71 LYS A CA 1
ATOM 562 C C . LYS A 1 71 ? -3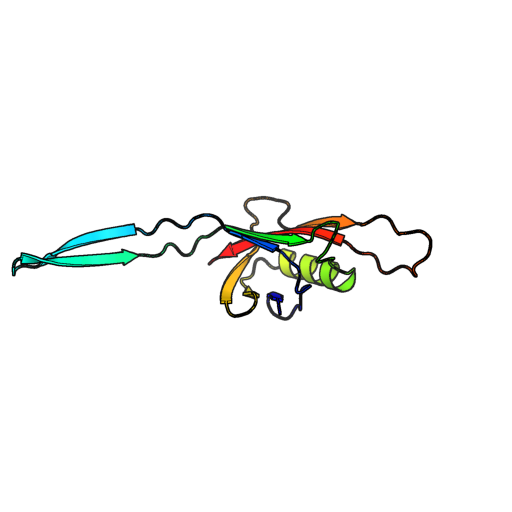.145 -13.109 2.426 1.00 88.56 71 LYS A C 1
ATOM 564 O O . LYS A 1 71 ? -3.505 -13.812 3.357 1.00 88.56 71 LYS A O 1
ATOM 569 N N . VAL A 1 72 ? -3.823 -12.018 2.053 1.00 83.75 72 VAL A N 1
ATOM 570 C CA . VAL A 1 72 ? -5.014 -11.507 2.771 1.00 83.75 72 VAL A CA 1
ATOM 571 C C . VAL A 1 72 ? -4.759 -11.346 4.284 1.00 83.75 72 VAL A C 1
ATOM 573 O O . VAL A 1 72 ? -5.606 -11.642 5.119 1.00 83.75 72 VAL A O 1
ATOM 576 N N . GLU A 1 73 ? -3.569 -10.864 4.648 1.00 91.94 73 GLU A N 1
ATOM 577 C CA . GLU A 1 73 ? -3.177 -10.596 6.039 1.00 91.94 73 GLU A CA 1
ATOM 578 C C . GLU A 1 73 ? -3.185 -9.088 6.342 1.00 91.94 73 GLU A C 1
ATOM 580 O O . GLU A 1 73 ? -3.282 -8.240 5.445 1.00 91.94 73 GLU A O 1
ATOM 585 N N . GLN A 1 74 ? -3.068 -8.765 7.631 1.00 94.38 74 GLN A N 1
ATOM 586 C CA . GLN A 1 74 ? -2.800 -7.416 8.119 1.00 94.38 74 GLN A CA 1
ATOM 587 C C . GLN A 1 74 ? -1.288 -7.211 8.288 1.00 94.38 74 GLN A C 1
ATOM 589 O O . GLN A 1 74 ? -0.560 -8.122 8.683 1.00 94.38 74 GLN A O 1
ATOM 594 N N . TYR A 1 75 ? -0.820 -5.997 8.028 1.00 95.62 75 TYR A N 1
ATOM 595 C CA . TYR A 1 75 ? 0.581 -5.602 8.067 1.00 95.62 75 TYR A CA 1
ATOM 596 C C . TYR A 1 75 ? 0.742 -4.300 8.850 1.00 95.62 75 TYR A C 1
ATOM 598 O O . TYR A 1 75 ? -0.098 -3.410 8.766 1.00 95.62 75 TYR A O 1
ATOM 606 N N . GLU A 1 76 ? 1.850 -4.161 9.578 1.00 96.19 76 GLU A N 1
ATOM 607 C CA . GLU A 1 76 ? 2.240 -2.869 10.151 1.00 96.19 76 GLU A CA 1
ATOM 608 C C . GLU A 1 76 ? 2.775 -1.975 9.022 1.00 96.19 76 GLU A C 1
ATOM 610 O O . GLU A 1 76 ? 3.775 -2.304 8.378 1.00 96.19 76 GLU A O 1
ATOM 615 N N . LEU A 1 77 ? 2.115 -0.847 8.770 1.00 96.12 77 LEU A N 1
ATOM 616 C CA . LEU A 1 77 ? 2.635 0.237 7.949 1.00 96.12 77 LEU A CA 1
ATOM 617 C C . LEU A 1 77 ? 3.307 1.260 8.863 1.00 96.12 77 LEU A C 1
ATOM 619 O O . LEU A 1 77 ? 2.669 1.875 9.717 1.00 96.12 77 LEU A O 1
ATOM 623 N N . ILE A 1 78 ? 4.602 1.464 8.649 1.00 95.88 78 ILE A N 1
ATOM 624 C CA . ILE A 1 78 ? 5.362 2.556 9.249 1.00 95.88 78 ILE A CA 1
ATOM 625 C C . ILE A 1 78 ? 5.552 3.606 8.164 1.00 95.88 78 ILE A C 1
ATOM 627 O O . ILE A 1 78 ? 6.316 3.386 7.226 1.00 95.88 78 ILE A O 1
ATOM 631 N N . PHE A 1 79 ? 4.888 4.750 8.292 1.00 92.88 79 PHE A N 1
ATOM 632 C CA . PHE A 1 79 ? 5.036 5.886 7.388 1.00 92.88 79 PHE A CA 1
ATOM 633 C C . PHE A 1 79 ? 5.686 7.046 8.151 1.00 92.88 79 PHE A C 1
ATOM 635 O O . PHE A 1 79 ? 5.039 7.767 8.914 1.00 92.88 79 PHE A O 1
ATOM 642 N N . TYR A 1 80 ? 7.004 7.192 7.993 1.00 91.31 80 TYR A N 1
ATOM 643 C CA . TYR A 1 80 ? 7.844 8.087 8.797 1.00 91.31 80 TYR A CA 1
ATOM 644 C C . TYR A 1 80 ? 7.746 7.801 10.304 1.00 91.31 80 TYR A C 1
ATOM 646 O O . TYR A 1 80 ? 8.368 6.853 10.774 1.00 91.31 80 TYR A O 1
ATOM 654 N N . GLN A 1 81 ? 7.012 8.620 11.058 1.00 90.00 81 GLN A N 1
ATOM 655 C CA . GLN A 1 81 ? 6.827 8.473 12.508 1.00 90.00 81 GLN A CA 1
ATOM 656 C C . GLN A 1 81 ? 5.466 7.866 12.871 1.00 90.00 81 GLN A C 1
ATOM 658 O O . GLN A 1 81 ? 5.216 7.574 14.038 1.00 90.00 81 GLN A O 1
ATOM 663 N N . LYS A 1 82 ? 4.583 7.668 11.885 1.00 91.19 82 LYS A N 1
ATOM 664 C CA . LYS A 1 82 ? 3.262 7.077 12.092 1.00 91.19 82 LYS A CA 1
ATOM 665 C C . LYS A 1 82 ? 3.330 5.569 11.905 1.00 91.19 82 LYS A C 1
ATOM 667 O O . LYS A 1 82 ? 3.951 5.092 10.956 1.00 91.19 82 LYS A O 1
ATOM 672 N N . LYS A 1 83 ? 2.669 4.843 12.802 1.00 93.56 83 LYS A N 1
ATOM 673 C CA . LYS A 1 83 ? 2.469 3.398 12.721 1.00 93.56 83 LYS A CA 1
ATOM 674 C C . LYS A 1 83 ? 0.980 3.109 12.678 1.00 93.56 83 LYS A C 1
ATOM 676 O O . LYS A 1 83 ? 0.240 3.691 13.464 1.00 93.56 83 LYS A O 1
ATOM 681 N N . MET A 1 84 ? 0.568 2.229 11.781 1.00 92.88 84 MET A N 1
ATOM 682 C CA . MET A 1 84 ? -0.826 1.829 11.619 1.00 92.88 84 MET A CA 1
ATOM 683 C C . MET A 1 84 ? -0.897 0.384 11.141 1.00 92.88 84 MET A C 1
ATOM 685 O O . MET A 1 84 ? -0.026 -0.073 10.398 1.00 92.88 84 MET A O 1
ATOM 689 N N . MET A 1 85 ? -1.926 -0.336 11.574 1.00 94.88 85 MET A N 1
ATOM 690 C CA . MET A 1 85 ? -2.226 -1.655 11.035 1.00 94.88 85 MET A CA 1
ATOM 691 C C . MET A 1 85 ? -3.052 -1.471 9.773 1.00 94.88 85 MET A C 1
ATOM 693 O O . MET A 1 85 ? -4.031 -0.733 9.763 1.00 94.88 85 MET A O 1
ATOM 697 N N . VAL A 1 86 ? -2.635 -2.116 8.689 1.00 95.00 86 VAL A N 1
ATOM 698 C CA . VAL A 1 86 ? -3.297 -2.005 7.391 1.00 95.00 86 VAL A CA 1
ATOM 699 C C . VAL A 1 86 ? -3.477 -3.367 6.750 1.00 95.00 86 VAL A C 1
ATOM 701 O O . VAL A 1 86 ? -2.719 -4.298 6.998 1.00 95.00 86 VAL A O 1
ATOM 704 N N . ARG A 1 87 ? -4.440 -3.477 5.846 1.00 95.25 87 ARG A N 1
ATOM 705 C CA . ARG A 1 87 ? -4.544 -4.580 4.886 1.00 95.25 87 ARG A CA 1
ATOM 706 C C . ARG A 1 87 ? -4.621 -4.027 3.471 1.00 95.25 87 ARG A C 1
ATOM 708 O O . ARG A 1 87 ? -4.998 -2.873 3.271 1.00 95.25 87 ARG A O 1
ATOM 715 N N . PHE A 1 88 ? -4.329 -4.859 2.479 1.00 96.19 88 PHE A N 1
ATOM 716 C CA . PHE A 1 88 ? -4.615 -4.505 1.090 1.00 96.19 88 PHE A CA 1
ATOM 717 C C . PHE A 1 88 ? -6.124 -4.365 0.863 1.00 96.19 88 PHE A C 1
ATOM 719 O O . PHE A 1 88 ? -6.944 -5.085 1.450 1.00 96.19 88 PHE A O 1
ATOM 726 N N . ARG A 1 89 ? -6.491 -3.405 0.011 1.00 94.38 89 ARG A N 1
ATOM 727 C CA . ARG A 1 89 ? -7.884 -3.087 -0.311 1.00 94.38 89 ARG A CA 1
ATOM 728 C C . ARG A 1 89 ? -8.413 -4.021 -1.404 1.00 94.38 89 ARG A C 1
ATOM 730 O O . ARG A 1 89 ? -8.522 -3.640 -2.564 1.00 94.38 89 ARG A O 1
ATOM 737 N N . TYR A 1 90 ? -8.716 -5.264 -1.035 1.00 91.75 90 TYR A N 1
ATOM 738 C CA . TYR A 1 90 ? -9.235 -6.288 -1.957 1.00 91.75 90 TYR A CA 1
ATOM 739 C C . TYR A 1 90 ? -10.631 -5.976 -2.504 1.00 91.75 90 TYR A C 1
ATOM 741 O O . TYR A 1 90 ? -10.995 -6.464 -3.567 1.00 91.75 90 TYR A O 1
ATOM 749 N N . GLU A 1 91 ? -11.395 -5.142 -1.798 1.00 90.94 91 GLU A N 1
ATOM 750 C CA . GLU A 1 91 ? -12.703 -4.656 -2.239 1.00 90.94 91 GLU A CA 1
ATOM 751 C C . GLU A 1 91 ? -12.632 -3.648 -3.404 1.00 90.94 91 GLU A C 1
ATOM 753 O O . GLU A 1 91 ? -13.669 -3.279 -3.944 1.00 90.94 91 GLU A O 1
ATOM 758 N N . ASP A 1 92 ? -11.433 -3.192 -3.784 1.00 89.50 92 ASP A N 1
ATOM 759 C CA . ASP A 1 92 ? -11.200 -2.234 -4.873 1.00 89.50 92 ASP A CA 1
ATOM 760 C C . ASP A 1 92 ? -9.987 -2.655 -5.737 1.00 89.50 92 ASP A C 1
ATOM 762 O O . ASP A 1 92 ? -8.900 -2.067 -5.642 1.00 89.50 92 ASP A O 1
ATOM 766 N N . PRO A 1 93 ? -10.135 -3.719 -6.548 1.00 89.12 93 PRO A N 1
ATOM 767 C CA . PRO A 1 93 ? -9.057 -4.247 -7.374 1.00 89.12 93 PRO A CA 1
ATOM 768 C C . PRO A 1 93 ? -8.719 -3.335 -8.579 1.00 89.12 93 PRO A C 1
ATOM 770 O O . PRO A 1 93 ? -9.604 -2.666 -9.108 1.00 89.12 93 PRO A O 1
ATOM 773 N N . PRO A 1 94 ? -7.459 -3.338 -9.058 1.00 92.56 94 PRO A N 1
ATOM 774 C CA . PRO A 1 94 ? -6.318 -4.007 -8.442 1.00 92.56 94 PRO A CA 1
ATOM 775 C C . PRO A 1 94 ? -5.854 -3.250 -7.188 1.00 92.56 94 PRO A C 1
ATOM 777 O O . PRO A 1 94 ? -5.795 -2.024 -7.174 1.00 92.56 94 PRO A O 1
ATOM 780 N N . CYS A 1 95 ? -5.517 -3.985 -6.122 1.00 93.56 95 CYS A N 1
ATOM 781 C CA . CYS A 1 95 ? -4.980 -3.386 -4.891 1.00 93.56 95 CYS A CA 1
ATOM 782 C C . CYS A 1 95 ? -3.515 -2.933 -5.036 1.00 93.56 95 CYS A C 1
ATOM 784 O O . CYS A 1 95 ? -3.023 -2.137 -4.238 1.00 93.56 95 CYS A O 1
ATOM 786 N N . LEU A 1 96 ? -2.835 -3.435 -6.067 1.00 95.38 96 LEU A N 1
ATOM 787 C CA . LEU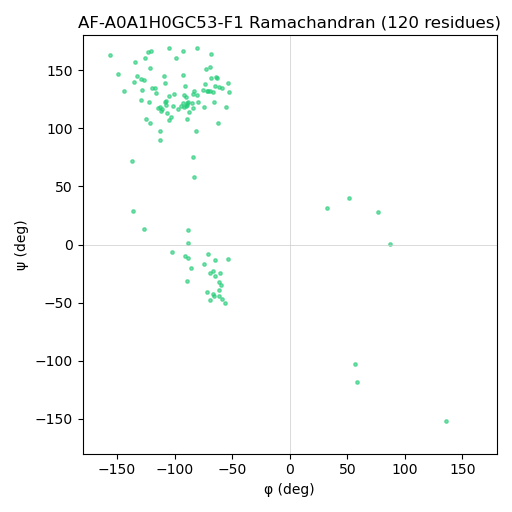 A 1 96 ? -1.519 -3.019 -6.527 1.00 95.38 96 LEU A CA 1
ATOM 788 C C . LEU A 1 96 ? -1.644 -2.658 -8.001 1.00 95.38 96 LEU A C 1
ATOM 790 O O . LEU A 1 96 ? -1.807 -3.546 -8.834 1.00 95.38 96 LEU A O 1
ATOM 794 N N . ASP A 1 97 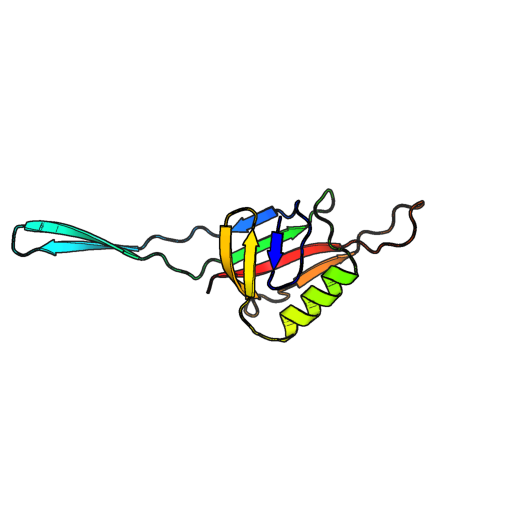? -1.582 -1.370 -8.299 1.00 95.62 97 ASP A N 1
ATOM 795 C CA . ASP A 1 97 ? -1.648 -0.849 -9.658 1.00 95.62 97 ASP A CA 1
ATOM 796 C C . ASP A 1 97 ? -0.292 -0.239 -9.997 1.00 95.62 97 ASP A C 1
ATOM 798 O O . ASP A 1 97 ? -0.025 0.905 -9.640 1.00 95.62 97 ASP A O 1
ATOM 802 N N . LEU A 1 98 ? 0.617 -1.050 -10.544 1.00 93.81 98 LEU A N 1
ATOM 803 C CA . LEU A 1 98 ? 2.011 -0.674 -10.775 1.00 93.81 98 LEU A CA 1
ATOM 804 C C . LEU A 1 98 ? 2.368 -0.810 -12.254 1.00 93.81 98 LEU A C 1
ATOM 806 O O . LEU A 1 98 ? 2.315 -1.904 -12.817 1.00 93.81 98 LEU A O 1
ATOM 810 N N . GLU A 1 99 ? 2.819 0.287 -12.848 1.00 92.06 99 GLU A N 1
ATOM 811 C CA . GLU A 1 99 ? 3.238 0.372 -14.242 1.00 92.06 99 GLU A CA 1
ATOM 812 C C . GLU A 1 99 ? 4.764 0.517 -14.342 1.00 92.06 99 GLU A C 1
ATOM 814 O O . GLU A 1 99 ? 5.376 1.242 -13.548 1.00 92.06 99 GLU A O 1
ATOM 819 N N . PRO A 1 100 ? 5.415 -0.164 -15.300 1.00 90.38 100 PRO A N 1
ATOM 820 C CA . PRO A 1 100 ? 6.843 -0.003 -15.524 1.00 90.38 100 PRO A CA 1
ATOM 821 C C . PRO A 1 100 ? 7.155 1.389 -16.086 1.00 90.38 100 PRO A C 1
ATOM 823 O O . PRO A 1 100 ? 6.442 1.923 -16.936 1.00 90.38 100 PRO A O 1
ATOM 826 N N . ILE A 1 101 ? 8.275 1.958 -15.657 1.00 86.00 101 ILE A N 1
ATOM 827 C CA . ILE A 1 101 ? 8.883 3.125 -16.290 1.00 86.00 101 ILE A CA 1
ATOM 828 C C . ILE A 1 101 ? 9.719 2.609 -17.452 1.00 86.00 101 ILE A C 1
ATOM 830 O O . ILE A 1 101 ? 10.673 1.856 -17.252 1.00 86.00 101 ILE A O 1
ATOM 834 N N . THR A 1 102 ? 9.357 3.007 -18.670 1.00 70.81 102 THR A N 1
ATOM 835 C CA . THR A 1 102 ? 10.134 2.696 -19.872 1.00 70.81 102 THR A CA 1
ATOM 836 C C . THR A 1 102 ? 11.589 3.130 -19.660 1.00 70.81 102 THR A C 1
ATOM 838 O O . THR A 1 102 ? 11.816 4.255 -19.205 1.00 70.81 102 THR A O 1
ATOM 841 N N . PRO A 1 103 ? 12.582 2.269 -19.943 1.00 62.88 103 PRO A N 1
ATOM 842 C CA . PRO A 1 103 ? 13.974 2.575 -19.643 1.00 62.88 103 PRO A CA 1
ATOM 843 C C . PRO A 1 103 ? 14.438 3.852 -20.355 1.00 62.88 103 PRO A C 1
ATOM 845 O O . PRO A 1 103 ? 14.197 4.040 -21.547 1.00 62.88 103 PRO A O 1
ATOM 848 N N . ILE A 1 104 ? 15.138 4.712 -19.612 1.00 56.88 104 ILE A N 1
ATOM 849 C CA . ILE A 1 104 ? 15.967 5.775 -20.186 1.00 56.88 104 ILE A CA 1
ATOM 850 C C . ILE A 1 104 ? 17.189 5.083 -20.797 1.00 56.88 104 ILE A C 1
ATOM 852 O O . ILE A 1 104 ? 17.795 4.224 -20.158 1.00 56.88 104 ILE A O 1
ATOM 856 N N . VAL A 1 105 ? 17.508 5.455 -22.035 1.00 54.91 105 VAL A N 1
ATOM 857 C CA . VAL A 1 105 ? 18.363 4.750 -23.009 1.00 54.91 105 VAL A CA 1
ATOM 858 C C . VAL A 1 105 ? 19.775 4.366 -22.512 1.00 54.91 105 VAL A C 1
ATOM 860 O O . VAL A 1 105 ? 20.389 3.493 -23.112 1.00 54.91 105 VAL A O 1
ATOM 863 N N . ASP A 1 106 ? 20.256 4.885 -21.376 1.00 53.44 106 ASP A N 1
ATOM 864 C CA . ASP A 1 106 ? 21.665 4.761 -20.955 1.00 53.44 106 ASP A CA 1
ATOM 865 C C . ASP A 1 106 ? 21.914 4.185 -19.544 1.00 53.44 106 ASP A C 1
ATOM 867 O O . ASP A 1 106 ? 23.033 4.270 -19.035 1.00 53.44 106 ASP A O 1
ATOM 871 N N . ALA A 1 107 ? 20.920 3.583 -18.877 1.00 54.50 107 ALA A N 1
ATOM 872 C CA . ALA A 1 107 ? 21.124 2.989 -17.547 1.00 54.50 107 ALA A CA 1
ATOM 873 C C . ALA A 1 107 ? 20.899 1.464 -17.537 1.00 54.50 107 ALA A C 1
ATOM 875 O O . ALA A 1 107 ? 19.893 0.989 -18.069 1.00 54.50 107 ALA A O 1
ATOM 876 N N . PRO A 1 108 ? 21.784 0.672 -16.897 1.00 54.59 108 PRO A N 1
ATOM 877 C CA . PRO A 1 108 ? 21.601 -0.769 -16.771 1.00 54.59 108 PRO A CA 1
ATOM 878 C C . PRO A 1 108 ? 20.323 -1.091 -15.974 1.00 54.59 108 PRO A C 1
ATOM 880 O O . PRO A 1 108 ? 20.276 -0.923 -14.760 1.00 54.59 108 PRO A O 1
ATOM 883 N N . GLN A 1 109 ? 19.287 -1.509 -16.707 1.00 60.31 109 GLN A N 1
ATOM 884 C CA . GLN A 1 109 ? 18.223 -2.494 -16.423 1.00 60.31 109 GLN A CA 1
ATOM 885 C C . GLN A 1 109 ? 17.701 -2.694 -14.982 1.00 60.31 109 GLN A C 1
ATOM 887 O O . GLN A 1 109 ? 17.243 -3.781 -14.637 1.00 60.31 109 GLN A O 1
ATOM 892 N N . LEU A 1 110 ? 17.683 -1.676 -14.129 1.00 68.12 110 LEU A N 1
ATOM 893 C CA . LEU A 1 110 ? 16.820 -1.708 -12.948 1.00 68.12 110 LEU A CA 1
ATOM 894 C C . LEU A 1 110 ? 15.416 -1.302 -13.387 1.00 68.12 110 LEU A C 1
ATOM 896 O O . LEU A 1 110 ? 15.131 -0.115 -13.544 1.00 68.12 110 LEU A O 1
ATOM 900 N N . GLU A 1 111 ? 14.559 -2.299 -13.625 1.00 83.00 111 GLU A N 1
ATOM 901 C CA . GLU A 1 111 ? 13.131 -2.074 -13.841 1.00 83.00 111 GLU A CA 1
ATOM 902 C C . GLU A 1 111 ? 12.562 -1.299 -12.653 1.00 83.00 111 GLU A C 1
ATOM 904 O O . GLU A 1 111 ? 12.596 -1.754 -11.504 1.00 83.00 111 GLU A O 1
ATOM 909 N N . LYS A 1 112 ? 12.058 -0.108 -12.954 1.00 89.00 112 LYS A N 1
ATOM 910 C CA . LYS A 1 112 ? 11.411 0.779 -12.000 1.00 89.00 112 LYS A CA 1
ATOM 911 C C . LYS A 1 112 ? 9.932 0.823 -12.302 1.00 89.00 112 LYS A C 1
ATOM 913 O O . LYS A 1 112 ? 9.531 0.793 -13.461 1.00 89.00 112 LYS A O 1
ATOM 918 N N . TYR A 1 113 ? 9.145 0.931 -11.251 1.00 92.88 113 TYR A N 1
ATOM 919 C CA . TYR A 1 113 ? 7.700 0.927 -11.307 1.00 92.88 113 TYR A CA 1
ATOM 920 C C . TYR A 1 113 ? 7.160 2.156 -10.583 1.00 92.88 113 TYR A C 1
ATOM 922 O O . TYR A 1 113 ? 7.688 2.567 -9.547 1.00 92.88 113 TYR A O 1
ATOM 930 N N . PHE A 1 114 ? 6.102 2.739 -11.126 1.00 94.00 114 PHE A N 1
ATOM 931 C CA . PHE A 1 114 ? 5.314 3.783 -10.478 1.00 94.00 114 PHE A CA 1
ATOM 932 C C . PHE A 1 114 ? 3.858 3.325 -10.406 1.00 94.00 114 PHE A C 1
ATOM 934 O O . PHE A 1 114 ? 3.482 2.358 -11.064 1.00 94.00 114 PHE A O 1
ATOM 941 N N . GLY A 1 115 ? 3.040 3.994 -9.602 1.00 94.38 115 GLY A N 1
ATOM 942 C CA . GLY A 1 115 ? 1.635 3.644 -9.444 1.00 94.38 115 GLY A CA 1
ATOM 943 C C . GLY A 1 115 ? 1.186 3.666 -7.991 1.00 94.38 115 GLY A C 1
ATOM 944 O O . GLY A 1 115 ? 1.701 4.443 -7.187 1.00 94.38 115 GLY A O 1
ATOM 945 N N . ILE A 1 116 ? 0.189 2.852 -7.659 1.00 96.50 116 ILE A N 1
ATOM 946 C CA . ILE A 1 116 ? -0.570 2.965 -6.415 1.00 96.50 116 ILE A CA 1
ATOM 947 C C . ILE A 1 116 ? -0.615 1.628 -5.673 1.00 96.50 116 ILE A C 1
ATOM 949 O O . ILE A 1 116 ? -0.946 0.581 -6.231 1.00 96.50 116 ILE A O 1
ATOM 953 N N . ILE A 1 117 ? -0.343 1.686 -4.370 1.00 96.62 117 ILE A N 1
ATOM 954 C CA . ILE A 1 117 ? -0.577 0.607 -3.410 1.00 96.62 117 ILE A CA 1
ATOM 955 C C . ILE A 1 117 ? -1.813 0.993 -2.591 1.00 96.62 117 ILE A C 1
ATOM 957 O O . ILE A 1 117 ? -1.749 1.893 -1.750 1.00 96.62 117 ILE A O 1
ATOM 961 N N . LYS A 1 118 ? -2.941 0.322 -2.840 1.00 96.81 118 LYS A N 1
ATOM 962 C CA . LYS A 1 118 ? -4.220 0.574 -2.167 1.00 96.81 118 LYS A CA 1
ATOM 963 C C . LYS A 1 118 ? -4.315 -0.238 -0.875 1.00 96.81 118 LYS A C 1
ATOM 965 O O . LYS A 1 118 ? -4.417 -1.469 -0.883 1.00 96.81 118 LYS A O 1
ATOM 970 N N . LEU A 1 119 ? -4.339 0.467 0.244 1.00 95.75 119 LEU A N 1
ATOM 971 C CA . LEU A 1 119 ? -4.394 -0.060 1.601 1.00 95.75 119 LEU A CA 1
ATOM 972 C C . LEU A 1 119 ? -5.649 0.441 2.330 1.00 95.75 119 LEU A C 1
ATOM 974 O O . LEU A 1 119 ? -6.361 1.353 1.891 1.00 95.75 119 LEU A O 1
ATOM 978 N N . LYS A 1 120 ? -5.932 -0.191 3.464 1.00 93.44 120 LYS A N 1
ATOM 979 C CA . LYS A 1 120 ? -6.985 0.211 4.388 1.00 93.44 120 LYS A CA 1
ATOM 980 C C . LYS A 1 120 ? -6.546 -0.043 5.819 1.00 93.44 120 LYS A C 1
ATOM 982 O O . LYS A 1 120 ? -6.054 -1.134 6.096 1.00 93.44 120 LYS A O 1
ATOM 987 N N . GLU A 1 121 ? -6.726 0.946 6.684 1.00 92.56 121 GLU A N 1
ATOM 988 C CA . GLU A 1 121 ? -6.532 0.803 8.129 1.00 92.56 121 GLU A CA 1
ATOM 989 C C . GLU A 1 121 ? -7.539 -0.205 8.704 1.00 92.56 121 GLU A C 1
ATOM 991 O O . GLU A 1 121 ? -8.665 -0.305 8.200 1.00 92.56 121 GLU A O 1
ATOM 996 N N . VAL A 1 122 ? -7.097 -0.990 9.689 1.00 88.69 122 VAL A N 1
ATOM 997 C CA . VAL A 1 122 ? -7.861 -2.073 10.334 1.00 88.69 122 VAL A CA 1
ATOM 998 C C . VAL A 1 122 ? -7.842 -1.967 11.846 1.00 88.69 122 VAL A C 1
ATOM 1000 O O . VAL A 1 122 ? -6.824 -1.485 12.390 1.00 88.69 122 VAL A O 1
#

Solvent-accessible surface area (backbone atoms only — not comparable to full-atom values): 6978 Å² total; per-residue (Å²): 93,27,30,55,56,90,46,76,50,49,70,59,43,45,79,48,65,56,90,66,68,72,48,74,48,77,46,72,46,98,86,67,50,78,44,77,47,77,46,78,60,65,65,36,47,33,37,39,33,21,40,94,90,44,25,53,38,42,60,67,52,48,54,51,49,58,54,56,69,68,65,83,54,76,34,50,34,31,57,62,91,47,75,46,46,26,28,66,30,74,94,54,74,67,30,66,44,72,44,76,55,79,79,63,97,86,62,91,82,71,56,33,26,24,37,40,43,33,31,25,38,95

pLDDT: mean 87.74, std 10.6, range [53.44, 96.81]

Nearest PDB structures (foldseek):
  8v3w-assembly1_G  TM=5.341E-01  e=4.813E-03  Clostridioides difficile
  6rap-assembly1_A  TM=4.156E-01  e=5.040E-02  Serratia entomophila
  6j0f-assembly1_a  TM=4.331E-01  e=7.725E-02  Photorhabdus asymbiotica subsp. asymbiotica ATCC 43949
  6j0b-assembly1_a  TM=3.878E-01  e=4.294E-02  Photorhabdus asymbiotica subsp. asymbiotica ATCC 43949
  8hdr-assembly1_1  TM=2.614E-01  e=8.148E-02  uncultured cyanophage

Secondary structure (DSSP, 8-state):
-EEETTEEEPTTPEEEEPPPPEEEEEEE-TTS-EEEEEEE----EEEEEE-SSS-PEEHHHHHHHHHHTTS--EEEEEETTEEEEEEE-TTSS-SEEEEEPPPPTTS----EEEEEEEEEE-